Protein AF-A0A8S0WMT4-F1 (afdb_monomer)

Organism: Cyclocybe aegerita (NCBI:txid1973307)

Solvent-accessible surface area (backbone atoms only — not comparable to full-atom values): 9240 Å² total; per-residue (Å²): 137,83,60,68,72,56,56,55,53,50,54,53,51,52,51,54,52,51,53,52,52,51,52,55,57,67,70,68,61,89,82,84,76,84,90,77,88,85,89,80,89,80,87,76,93,72,92,67,98,62,90,70,84,67,72,85,50,80,72,81,38,54,78,54,74,64,59,53,52,52,50,50,51,54,47,50,65,70,42,44,67,59,54,49,51,53,53,52,49,53,51,55,60,64,65,76,55,93,68,55,73,66,59,49,52,50,53,51,48,53,49,52,52,52,54,47,53,53,51,51,50,49,52,51,54,52,52,52,53,52,49,51,51,29,50,52,44,49,51,53,55,58,56,72,72,55,78,85,131

Radius of gyration: 26.15 Å; Cα contacts (8 Å, |Δi|>4): 30; chains: 1; bounding box: 62×57×65 Å

Secondary structure (DSSP, 8-state):
---HHHHHHHHHHHHHHHHHHHHHHHT--------------------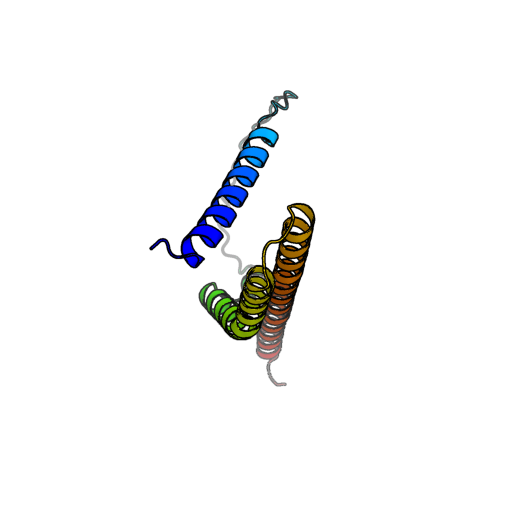----------GGGGPPPHHHHHHHHHHHHHHHHHHHHHHHHHHHHHHTTS---HHHHHHHHHHHHHHHHHHHHHHHHHHHHHHHHHHHHHHHHHHHHT----

Structure (mmCIF, N/CA/C/O backbone):
data_AF-A0A8S0WMT4-F1
#
_entry.id   AF-A0A8S0WMT4-F1
#
loop_
_atom_site.group_PDB
_atom_site.id
_atom_site.type_symbol
_atom_site.label_atom_id
_atom_site.label_alt_id
_atom_site.label_comp_id
_atom_site.label_asym_id
_atom_site.label_entity_id
_atom_site.label_seq_id
_atom_site.pdbx_PDB_ins_code
_atom_site.Cartn_x
_atom_site.Cartn_y
_atom_site.Cartn_z
_atom_site.occupancy
_atom_site.B_iso_or_equiv
_atom_site.auth_seq_id
_atom_site.auth_comp_id
_atom_site.auth_asym_id
_atom_site.auth_atom_id
_atom_site.pdbx_PDB_model_num
ATOM 1 N N . MET A 1 1 ? -30.105 6.432 4.597 1.00 37.94 1 MET A N 1
ATOM 2 C CA . MET A 1 1 ? -29.139 5.480 5.182 1.00 37.94 1 MET A CA 1
ATOM 3 C C . MET A 1 1 ? -27.797 5.793 4.555 1.00 37.94 1 MET A C 1
ATOM 5 O O . MET A 1 1 ? -27.598 5.475 3.393 1.00 37.94 1 MET A O 1
ATOM 9 N N . THR A 1 2 ? -26.962 6.553 5.254 1.00 38.28 2 THR A N 1
ATOM 10 C CA . THR A 1 2 ? -25.701 7.080 4.713 1.00 38.28 2 THR A CA 1
ATOM 11 C C . THR A 1 2 ? -24.632 5.994 4.813 1.00 38.28 2 THR A C 1
ATOM 13 O O . THR A 1 2 ? -24.432 5.429 5.889 1.00 38.28 2 THR A O 1
ATOM 16 N N . ASN A 1 3 ? -24.006 5.648 3.688 1.00 42.53 3 ASN A N 1
ATOM 17 C CA . ASN A 1 3 ? -23.034 4.562 3.590 1.00 42.53 3 ASN A CA 1
ATOM 18 C C . ASN A 1 3 ? -21.753 4.940 4.350 1.00 42.53 3 ASN A C 1
ATOM 20 O O . ASN A 1 3 ? -21.063 5.885 3.988 1.00 42.53 3 ASN A O 1
ATOM 24 N N . ILE A 1 4 ? -21.404 4.190 5.397 1.00 42.78 4 ILE A N 1
ATOM 25 C CA . ILE A 1 4 ? -20.227 4.457 6.251 1.00 42.78 4 ILE A CA 1
ATOM 26 C C . ILE A 1 4 ? -18.911 4.387 5.452 1.00 42.78 4 ILE A C 1
ATOM 28 O O . ILE A 1 4 ? -17.954 5.091 5.773 1.00 42.78 4 ILE A O 1
ATOM 32 N N . LYS A 1 5 ? -18.891 3.615 4.356 1.00 39.59 5 LYS A N 1
ATOM 33 C CA . LYS A 1 5 ? -17.768 3.578 3.407 1.00 39.59 5 LYS A CA 1
ATOM 34 C C . LYS A 1 5 ? -17.534 4.926 2.715 1.00 39.59 5 LYS A C 1
ATOM 36 O O . LYS A 1 5 ? -16.389 5.271 2.472 1.00 39.59 5 LYS A O 1
ATOM 41 N N . GLU A 1 6 ? -18.593 5.698 2.470 1.00 40.06 6 GLU A N 1
ATOM 42 C CA . GLU A 1 6 ? -18.540 7.007 1.805 1.00 40.06 6 GLU A CA 1
ATOM 43 C C . GLU A 1 6 ? -17.981 8.083 2.752 1.00 40.06 6 GLU A C 1
ATOM 45 O O . GLU A 1 6 ? -17.098 8.851 2.369 1.00 40.06 6 GLU A O 1
ATOM 50 N N . LEU A 1 7 ? -18.371 8.036 4.034 1.00 40.62 7 LEU A N 1
ATOM 51 C CA . LEU A 1 7 ? -17.908 8.972 5.066 1.00 40.62 7 LEU A CA 1
ATOM 52 C C . LEU A 1 7 ? -16.400 8.855 5.354 1.00 40.62 7 LEU A C 1
ATOM 54 O O . LEU A 1 7 ? -15.730 9.863 5.573 1.00 40.62 7 LEU A O 1
ATOM 58 N N . ALA A 1 8 ? -15.856 7.633 5.351 1.00 49.22 8 ALA A N 1
ATOM 59 C CA . ALA A 1 8 ? -14.432 7.398 5.595 1.00 49.22 8 ALA A CA 1
ATOM 60 C C . ALA A 1 8 ? -13.563 7.861 4.412 1.00 49.22 8 ALA A C 1
ATOM 62 O O . ALA A 1 8 ? -12.519 8.488 4.612 1.00 49.22 8 ALA A O 1
ATOM 63 N N . THR A 1 9 ? -14.020 7.633 3.175 1.00 53.38 9 THR A N 1
ATOM 64 C CA . THR A 1 9 ? -13.355 8.173 1.980 1.00 53.38 9 THR A CA 1
ATOM 65 C C . THR A 1 9 ? -13.429 9.693 1.909 1.00 53.38 9 THR A C 1
ATOM 67 O O . THR A 1 9 ? -12.430 10.324 1.569 1.00 53.38 9 THR A O 1
ATOM 70 N N . GLU A 1 10 ? -14.558 10.303 2.272 1.00 50.47 10 GLU A N 1
ATOM 71 C CA . GLU A 1 10 ? -14.707 11.761 2.276 1.00 50.47 10 GLU A CA 1
ATOM 72 C C . GLU A 1 10 ? -13.824 12.427 3.333 1.00 50.47 10 GLU A C 1
ATOM 74 O O . GLU A 1 10 ? -13.166 13.420 3.033 1.00 50.47 10 GLU A O 1
ATOM 79 N N . GLN A 1 11 ? -13.730 11.862 4.541 1.00 55.41 11 GLN A N 1
ATOM 80 C CA . GLN A 1 11 ? -12.841 12.369 5.594 1.00 55.41 11 GLN A CA 1
ATOM 81 C C . GLN A 1 11 ? -11.366 12.279 5.173 1.00 55.41 11 GLN A C 1
ATOM 83 O O . GLN A 1 11 ? -10.613 13.239 5.341 1.00 55.41 11 GLN A O 1
ATOM 88 N N . TYR A 1 12 ? -10.960 11.164 4.555 1.00 58.03 12 TYR A N 1
ATOM 89 C CA . TYR A 1 12 ? -9.595 10.981 4.060 1.00 58.03 12 TYR A CA 1
ATOM 90 C C . TYR A 1 12 ? -9.253 11.937 2.907 1.00 58.03 12 TYR A C 1
ATOM 92 O O . TYR A 1 12 ? -8.177 12.539 2.896 1.00 58.03 12 TYR A O 1
ATOM 100 N N . GLN A 1 13 ? -10.172 12.135 1.957 1.00 54.41 13 GLN A N 1
ATOM 101 C CA . GLN A 1 13 ? -9.979 13.102 0.874 1.00 54.41 13 GLN A CA 1
ATOM 102 C C . GLN A 1 13 ? -9.985 14.549 1.374 1.00 54.41 13 GLN A C 1
ATOM 104 O O . GLN A 1 13 ? -9.203 15.373 0.896 1.00 54.41 13 GLN A O 1
ATOM 109 N N . HIS A 1 14 ? -10.825 14.860 2.359 1.00 59.56 14 HIS A N 1
ATOM 110 C CA . HIS A 1 14 ? -10.878 16.178 2.976 1.00 59.56 14 HIS A CA 1
ATOM 111 C C . HIS A 1 14 ? -9.565 16.513 3.707 1.00 59.56 14 HIS A C 1
ATOM 113 O O . HIS A 1 14 ? -9.069 17.634 3.584 1.00 59.56 14 HIS A O 1
ATOM 119 N N . GLU A 1 15 ? -8.945 15.543 4.390 1.00 65.94 15 GLU A N 1
ATOM 120 C CA . GLU A 1 15 ? -7.630 15.716 5.026 1.00 65.94 15 GLU A CA 1
ATOM 121 C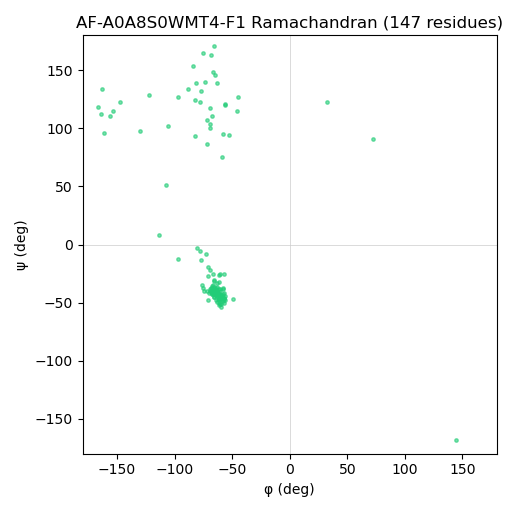 C . GLU A 1 15 ? -6.503 15.895 3.986 1.00 65.94 15 GLU A C 1
ATOM 123 O O . GLU A 1 15 ? -5.686 16.810 4.103 1.00 65.94 15 GLU A O 1
ATOM 128 N N . LEU A 1 16 ? -6.505 15.104 2.904 1.00 63.34 16 LEU A N 1
ATOM 129 C CA . LEU A 1 16 ? -5.547 15.223 1.792 1.00 63.34 16 LEU A CA 1
ATOM 130 C C . LEU A 1 16 ? -5.613 16.587 1.084 1.00 63.34 16 LEU A C 1
ATOM 132 O O . LEU A 1 16 ? -4.580 17.160 0.722 1.00 63.34 16 LEU A O 1
ATOM 136 N N . ASN A 1 17 ? -6.819 17.125 0.895 1.00 74.81 17 ASN A N 1
ATOM 137 C CA . ASN A 1 17 ? -7.010 18.457 0.322 1.00 74.81 17 ASN A CA 1
ATOM 138 C C . ASN A 1 17 ? -6.491 19.551 1.264 1.00 74.81 17 ASN A C 1
ATOM 140 O O . ASN A 1 17 ? -5.807 20.475 0.817 1.00 74.81 17 ASN A O 1
ATOM 144 N N . ARG A 1 18 ? -6.713 19.398 2.576 1.00 76.31 18 ARG A N 1
ATOM 145 C CA . ARG A 1 18 ? -6.165 20.292 3.605 1.00 76.31 18 ARG A CA 1
ATOM 146 C C . ARG A 1 18 ? -4.640 20.341 3.575 1.00 76.31 18 ARG A C 1
ATOM 148 O O . ARG A 1 18 ? -4.060 21.425 3.644 1.00 76.31 18 ARG A O 1
ATOM 155 N N . GLU A 1 19 ? -3.990 19.187 3.442 1.00 66.56 19 GLU A N 1
ATOM 156 C CA . GLU A 1 19 ? -2.529 19.100 3.399 1.00 66.56 19 GLU A CA 1
ATOM 157 C C . GLU A 1 19 ? -1.949 19.707 2.106 1.00 66.56 19 GLU A C 1
ATOM 159 O O . GLU A 1 19 ? -0.945 20.427 2.149 1.00 66.56 19 GLU A O 1
ATOM 164 N N . ARG A 1 20 ? -2.607 19.517 0.951 1.00 67.88 20 ARG A N 1
ATOM 165 C CA . ARG A 1 20 ? -2.225 20.208 -0.299 1.00 67.88 20 ARG A CA 1
ATOM 166 C C . ARG A 1 20 ? -2.315 21.722 -0.167 1.00 67.88 20 ARG A C 1
ATOM 168 O O . ARG A 1 20 ? -1.399 22.415 -0.613 1.00 67.88 20 ARG A O 1
ATOM 175 N N . ASP A 1 21 ? -3.372 22.238 0.447 1.00 73.12 21 ASP A N 1
ATOM 176 C CA . ASP A 1 21 ? -3.541 23.680 0.627 1.00 73.12 21 ASP A CA 1
ATOM 177 C C . ASP A 1 21 ? -2.510 24.271 1.595 1.00 73.12 21 ASP A C 1
ATOM 179 O O . ASP A 1 21 ? -1.985 25.361 1.344 1.00 73.12 21 ASP A O 1
ATOM 183 N N . GLN A 1 22 ? -2.128 23.535 2.644 1.00 69.06 22 GLN A N 1
ATOM 184 C CA . GLN A 1 22 ? -1.018 23.927 3.518 1.00 69.06 22 GLN A CA 1
ATOM 185 C C . GLN A 1 22 ? 0.312 23.994 2.756 1.00 69.06 22 GLN A C 1
ATOM 187 O O . GLN A 1 22 ? 1.046 24.974 2.893 1.00 69.06 22 GLN A O 1
ATOM 192 N N . ARG A 1 23 ? 0.597 23.018 1.884 1.00 68.25 23 ARG A N 1
ATOM 193 C CA . ARG A 1 23 ? 1.804 23.033 1.039 1.00 68.25 23 ARG A CA 1
ATOM 194 C C . ARG A 1 23 ? 1.810 24.178 0.027 1.00 68.25 23 ARG A C 1
ATOM 196 O O . ARG A 1 23 ? 2.851 24.799 -0.169 1.00 68.25 23 ARG A O 1
ATOM 203 N N . ARG A 1 24 ? 0.667 24.504 -0.590 1.00 65.19 24 ARG A N 1
ATOM 204 C CA . ARG A 1 24 ? 0.568 25.662 -1.501 1.00 65.19 24 ARG A CA 1
ATOM 205 C C . ARG A 1 24 ? 0.808 26.978 -0.765 1.00 65.19 24 ARG A C 1
ATOM 207 O O . ARG A 1 24 ? 1.502 27.845 -1.287 1.00 65.19 24 ARG A O 1
ATOM 214 N N . ARG A 1 25 ? 0.295 27.111 0.461 1.00 59.12 25 ARG A N 1
ATOM 215 C CA . ARG A 1 25 ? 0.551 28.287 1.306 1.00 59.12 25 ARG A CA 1
ATOM 216 C C . ARG A 1 25 ? 2.020 28.395 1.718 1.00 59.12 25 ARG A C 1
ATOM 218 O O . ARG A 1 25 ? 2.581 29.478 1.616 1.00 59.12 25 ARG A O 1
ATOM 225 N N . ALA A 1 26 ? 2.659 27.287 2.092 1.00 57.84 26 ALA A N 1
ATOM 226 C CA . ALA A 1 26 ? 4.085 27.261 2.430 1.00 57.84 26 ALA A CA 1
ATOM 227 C C . ALA A 1 26 ? 5.001 27.578 1.230 1.00 57.84 26 ALA A C 1
ATOM 229 O O . ALA A 1 26 ? 6.057 28.176 1.406 1.00 57.84 26 ALA A O 1
ATOM 230 N N . ALA A 1 27 ? 4.586 27.231 0.008 1.00 56.84 27 ALA A N 1
ATOM 231 C CA . ALA A 1 27 ? 5.332 27.520 -1.219 1.00 56.84 27 ALA A CA 1
ATOM 232 C C . ALA A 1 27 ? 5.203 28.977 -1.713 1.00 56.84 27 ALA A C 1
ATOM 234 O O . ALA A 1 27 ? 5.871 29.349 -2.674 1.00 56.84 27 ALA A O 1
ATOM 235 N N . THR A 1 28 ? 4.369 29.809 -1.077 1.00 51.25 28 THR A N 1
ATOM 236 C CA . THR A 1 28 ? 4.142 31.210 -1.481 1.00 51.25 28 THR A CA 1
ATOM 237 C C . THR A 1 28 ? 4.795 32.183 -0.494 1.00 51.25 28 THR A C 1
ATOM 239 O O . THR A 1 28 ? 4.155 33.102 0.010 1.00 51.25 28 THR A O 1
ATOM 242 N N . LEU A 1 29 ? 6.079 31.978 -0.193 1.00 44.25 29 LEU A N 1
ATOM 243 C CA . LEU A 1 29 ? 6.919 33.022 0.398 1.00 44.25 29 LEU A CA 1
ATOM 244 C C . LEU A 1 29 ? 7.723 33.690 -0.729 1.00 44.25 29 LEU A C 1
ATOM 246 O O . LEU A 1 29 ? 8.384 32.980 -1.490 1.00 44.25 29 LEU A O 1
ATOM 250 N N . PRO A 1 30 ? 7.682 35.028 -0.875 1.00 44.25 30 PRO A N 1
ATOM 251 C CA . PRO A 1 30 ? 8.485 35.728 -1.866 1.00 44.25 30 PRO A CA 1
ATOM 252 C C . PRO A 1 30 ? 9.961 35.656 -1.461 1.00 44.25 30 PRO A C 1
ATOM 254 O O . PRO A 1 30 ? 10.432 36.406 -0.609 1.00 44.25 30 PRO A O 1
ATOM 257 N N . SER A 1 31 ? 10.698 34.736 -2.083 1.00 39.53 31 SER A N 1
ATOM 258 C CA . SER A 1 31 ? 12.157 34.770 -2.113 1.00 39.53 31 SER A CA 1
ATOM 259 C C . SER A 1 31 ? 12.572 35.907 -3.046 1.00 39.53 31 SER A C 1
ATOM 261 O O . SER A 1 31 ? 12.717 35.742 -4.254 1.00 39.53 31 SER A O 1
ATOM 263 N N . SER A 1 32 ? 12.654 37.107 -2.478 1.00 45.97 32 SER A N 1
ATOM 264 C CA . SER A 1 32 ? 13.295 38.253 -3.106 1.00 45.97 32 SER A CA 1
ATOM 265 C C . SER A 1 32 ? 14.794 38.145 -2.859 1.00 45.97 32 SER A C 1
ATOM 267 O O . SER A 1 32 ? 15.269 38.615 -1.830 1.00 45.97 32 SER A O 1
ATOM 269 N N . SER A 1 33 ? 15.522 37.543 -3.795 1.00 46.38 33 SER A N 1
ATOM 270 C CA . SER A 1 33 ? 16.933 37.866 -4.000 1.00 46.38 33 SER A CA 1
ATOM 271 C C . SER A 1 33 ? 17.347 37.571 -5.440 1.00 46.38 33 SER A C 1
ATOM 273 O O . SER A 1 33 ? 17.349 36.429 -5.889 1.00 46.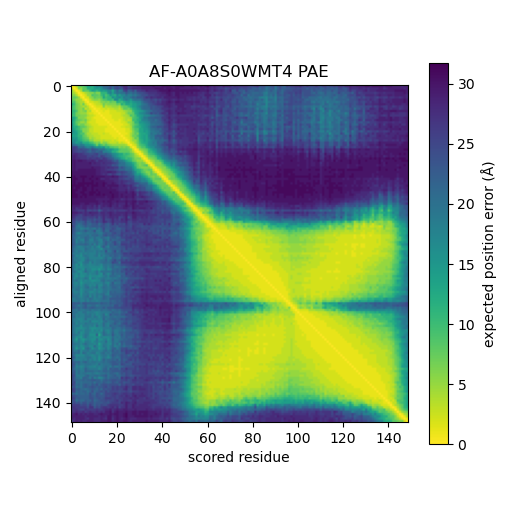38 33 SER A O 1
ATOM 275 N N . ASP A 1 34 ? 17.689 38.670 -6.109 1.00 35.47 34 ASP A N 1
ATOM 276 C CA . ASP A 1 34 ? 18.646 38.812 -7.202 1.00 35.47 34 ASP A CA 1
ATOM 277 C C . ASP A 1 34 ? 18.287 38.269 -8.590 1.00 35.47 34 ASP A C 1
ATOM 279 O O . ASP A 1 34 ? 18.644 37.174 -9.020 1.00 35.47 34 ASP A O 1
ATOM 283 N N . ALA A 1 35 ? 17.675 39.170 -9.358 1.00 38.75 35 ALA A N 1
ATOM 284 C CA . ALA A 1 35 ? 17.845 39.235 -10.798 1.00 38.75 35 ALA A CA 1
ATOM 285 C C . ALA A 1 35 ? 19.191 39.903 -11.132 1.00 38.75 35 ALA A C 1
ATOM 287 O O . ALA A 1 35 ? 19.390 41.065 -10.784 1.00 38.75 35 ALA A O 1
ATOM 288 N N . SER A 1 36 ? 20.070 39.224 -11.878 1.00 39.16 36 SER A N 1
ATOM 289 C CA . SER A 1 36 ? 20.895 39.900 -12.891 1.00 39.16 36 SER A CA 1
ATOM 290 C C . SER A 1 36 ? 21.537 38.933 -13.895 1.00 39.16 36 SER A C 1
ATOM 292 O O . SER A 1 36 ? 22.394 38.125 -13.557 1.00 39.16 36 SER A O 1
ATOM 294 N N . ALA A 1 37 ? 21.052 39.054 -15.133 1.00 44.47 37 ALA A N 1
ATOM 295 C CA . ALA A 1 37 ? 21.714 38.923 -16.433 1.00 44.47 37 ALA A CA 1
ATOM 296 C C . ALA A 1 37 ? 22.891 37.940 -16.631 1.00 44.47 37 ALA A C 1
ATOM 298 O O . ALA A 1 37 ? 23.998 38.159 -16.152 1.00 44.47 37 ALA A O 1
ATOM 299 N N . ASN A 1 38 ? 22.724 37.014 -17.584 1.00 42.03 38 ASN A N 1
ATOM 300 C CA . ASN A 1 38 ? 23.375 37.197 -18.888 1.00 42.03 38 ASN A CA 1
ATOM 301 C C . ASN A 1 38 ? 22.821 36.242 -19.952 1.00 42.03 38 ASN A C 1
ATOM 303 O O . ASN A 1 38 ? 22.946 35.023 -19.859 1.00 42.03 38 ASN A O 1
ATOM 307 N N . ALA A 1 39 ? 22.237 36.833 -20.990 1.00 46.69 39 ALA A N 1
ATOM 308 C CA . ALA A 1 39 ? 22.015 36.191 -22.271 1.00 46.69 39 ALA A CA 1
ATOM 309 C C . ALA A 1 39 ? 23.260 36.412 -23.134 1.00 46.69 39 ALA A C 1
ATOM 311 O O . ALA A 1 39 ? 23.715 37.548 -23.258 1.00 46.69 39 ALA A O 1
ATOM 312 N N . ASN A 1 40 ? 23.767 35.367 -23.789 1.00 40.22 40 ASN A N 1
ATOM 313 C CA . ASN A 1 40 ? 24.366 35.572 -25.099 1.00 40.22 40 ASN A CA 1
ATOM 314 C C . ASN A 1 40 ? 24.171 34.351 -26.001 1.00 40.22 40 ASN A C 1
ATOM 316 O O . ASN A 1 40 ? 24.545 33.228 -25.664 1.00 40.22 40 ASN A O 1
ATOM 320 N N . LEU A 1 41 ? 23.536 34.621 -27.137 1.00 43.44 41 LEU A N 1
ATOM 321 C CA . LEU A 1 41 ? 23.364 33.746 -28.286 1.00 43.44 41 LEU A CA 1
ATOM 322 C C . LEU A 1 41 ? 24.695 33.630 -29.034 1.00 43.44 41 LEU A C 1
ATOM 324 O O . LEU A 1 41 ? 25.331 34.648 -29.280 1.00 43.44 41 LEU A O 1
ATOM 328 N N . SER A 1 42 ? 25.056 32.442 -29.515 1.00 38.06 42 SER A N 1
ATOM 329 C CA . SER A 1 42 ? 25.672 32.326 -30.841 1.00 38.06 42 SER A CA 1
ATOM 330 C C . SER A 1 42 ? 25.605 30.887 -31.331 1.00 38.06 42 SER A C 1
ATOM 332 O O . SER A 1 42 ? 25.857 29.946 -30.579 1.00 38.06 42 SER A O 1
ATOM 334 N N . GLY A 1 43 ? 25.195 30.737 -32.585 1.00 43.72 43 GLY A N 1
ATOM 335 C CA . GLY A 1 43 ? 24.940 29.458 -33.216 1.00 43.72 43 GLY A CA 1
ATOM 336 C C . GLY A 1 43 ? 26.197 28.692 -33.601 1.00 43.72 43 GLY A C 1
ATOM 337 O O . GLY A 1 43 ? 27.289 29.235 -33.716 1.00 43.72 43 GLY A O 1
ATOM 338 N N . HIS A 1 44 ? 25.981 27.413 -33.874 1.00 43.69 44 HIS A N 1
ATOM 339 C CA . HIS A 1 44 ? 26.656 26.709 -34.949 1.00 43.69 44 HIS A CA 1
ATOM 340 C C . HIS A 1 44 ? 25.776 25.525 -35.339 1.00 43.69 44 HIS A C 1
ATOM 342 O O . HIS A 1 44 ? 25.604 24.573 -34.578 1.00 43.69 44 HIS A O 1
ATOM 348 N N . GLU A 1 45 ? 25.200 25.605 -36.537 1.00 46.62 45 GLU A N 1
ATOM 349 C CA . GLU A 1 45 ? 24.817 24.415 -37.280 1.00 46.62 45 GLU A CA 1
ATOM 350 C C . GLU A 1 45 ? 26.064 23.542 -37.448 1.00 46.62 45 GLU A C 1
ATOM 352 O O . GLU A 1 45 ? 27.060 23.960 -38.042 1.00 46.62 45 GLU A O 1
ATOM 357 N N . GLN A 1 46 ? 26.005 22.318 -36.932 1.00 45.88 46 GLN A N 1
ATOM 358 C CA . GLN A 1 46 ? 26.824 21.220 -37.420 1.00 45.88 46 GLN A CA 1
ATOM 359 C C . GLN A 1 46 ? 25.922 20.020 -37.677 1.00 45.88 46 GLN A C 1
ATOM 361 O O . GLN A 1 46 ? 25.575 19.236 -36.796 1.00 45.88 46 GLN A O 1
ATOM 366 N N . VAL A 1 47 ? 25.565 19.890 -38.950 1.00 53.19 47 VAL A N 1
ATOM 367 C CA . VAL A 1 47 ? 25.363 18.606 -39.608 1.00 53.19 47 VAL A CA 1
ATOM 368 C C . VAL A 1 47 ? 26.516 17.667 -39.254 1.00 53.19 47 VAL A C 1
ATOM 370 O O . VAL A 1 47 ? 27.664 17.905 -39.618 1.00 53.19 47 VAL A O 1
ATOM 373 N N . SER A 1 48 ? 26.215 16.583 -38.546 1.00 42.84 48 SER A N 1
ATOM 374 C CA . SER A 1 48 ? 27.015 15.358 -38.559 1.00 42.84 48 SER A CA 1
ATOM 375 C C . SER A 1 48 ? 26.170 14.211 -38.030 1.00 42.84 48 SER A C 1
ATOM 377 O O . SER A 1 48 ? 26.068 13.967 -36.829 1.00 42.84 48 SER A O 1
ATOM 379 N N . SER A 1 49 ? 25.576 13.480 -38.973 1.00 51.69 49 SER A N 1
ATOM 380 C CA . SER A 1 49 ? 25.288 12.065 -38.780 1.00 51.69 49 SER A CA 1
ATOM 381 C C . SER A 1 49 ? 26.614 11.365 -38.487 1.00 51.69 49 SER A C 1
ATOM 383 O O . SER A 1 49 ? 27.354 11.013 -39.398 1.00 51.69 49 SER A O 1
ATOM 385 N N . SER A 1 50 ? 26.937 11.191 -37.210 1.00 43.53 50 SER A N 1
ATOM 386 C CA . SER A 1 50 ? 27.890 10.178 -36.779 1.00 43.53 50 SER A CA 1
ATOM 387 C C . SER A 1 50 ? 27.159 9.291 -35.790 1.00 43.53 50 SER A C 1
ATOM 389 O O . SER A 1 50 ? 26.464 9.777 -34.895 1.00 43.53 50 SER A O 1
ATOM 391 N N . ALA A 1 51 ? 27.227 7.986 -36.033 1.00 52.34 51 ALA A N 1
ATOM 392 C CA . ALA A 1 51 ? 26.660 6.950 -35.196 1.00 52.34 51 ALA A CA 1
ATOM 393 C C . ALA A 1 51 ? 27.160 7.141 -33.759 1.00 52.34 51 ALA A C 1
ATOM 395 O O . ALA A 1 51 ? 28.258 6.724 -33.395 1.00 52.34 51 ALA A O 1
ATOM 396 N N . SER A 1 52 ? 26.363 7.839 -32.950 1.00 45.19 52 SER A N 1
ATOM 397 C CA . SER A 1 52 ? 26.656 8.026 -31.544 1.00 45.19 52 SER A CA 1
ATOM 398 C C . SER A 1 52 ? 26.527 6.653 -30.912 1.00 45.19 52 SER A C 1
ATOM 400 O O . SER A 1 52 ? 25.431 6.090 -30.841 1.00 45.19 52 SER A O 1
ATOM 402 N N . SER A 1 53 ? 27.673 6.111 -30.508 1.00 52.25 53 SER A N 1
ATOM 403 C CA . SER A 1 53 ? 27.802 5.018 -29.556 1.00 52.25 53 SER A CA 1
ATOM 404 C C . SER A 1 53 ? 27.140 5.484 -28.256 1.00 52.25 53 SER A C 1
ATOM 406 O O . SER A 1 53 ? 27.788 5.971 -27.327 1.00 52.25 53 SER A O 1
ATOM 408 N N . ARG A 1 54 ? 25.802 5.498 -28.254 1.00 56.53 54 ARG A N 1
ATOM 409 C CA . ARG A 1 54 ? 24.986 5.941 -27.136 1.00 56.53 54 ARG A CA 1
ATOM 410 C C . ARG A 1 54 ? 25.193 4.890 -26.070 1.00 56.53 54 ARG A C 1
ATOM 412 O O . ARG A 1 54 ? 24.673 3.784 -26.177 1.00 56.53 54 ARG A O 1
ATOM 419 N N . LYS A 1 55 ? 26.008 5.231 -25.069 1.00 58.31 55 LYS A N 1
ATOM 420 C CA . LYS A 1 55 ? 26.051 4.485 -23.814 1.00 58.31 55 LYS A CA 1
ATOM 421 C C . LYS A 1 55 ? 24.596 4.242 -23.408 1.00 58.31 55 LYS A C 1
ATOM 423 O O . LYS A 1 55 ? 23.848 5.225 -23.390 1.00 58.31 55 LYS A O 1
ATOM 428 N N . PRO A 1 56 ? 24.197 2.987 -23.145 1.00 56.66 56 PRO A N 1
ATOM 429 C CA . PRO A 1 56 ? 22.815 2.692 -22.831 1.00 56.66 56 PRO A CA 1
ATOM 430 C C . PRO A 1 56 ? 22.411 3.547 -21.635 1.00 56.66 56 PRO A C 1
ATOM 432 O O . PRO A 1 56 ? 23.069 3.555 -20.589 1.00 56.66 56 PRO A O 1
ATOM 435 N N . CYS A 1 57 ? 21.394 4.366 -21.855 1.00 57.31 57 CYS A N 1
ATOM 436 C CA . CYS A 1 57 ? 20.898 5.309 -20.879 1.00 57.31 57 CYS A CA 1
ATOM 437 C C . CYS A 1 57 ? 19.917 4.563 -19.966 1.00 57.31 57 CYS A C 1
ATOM 439 O O . CYS A 1 57 ? 19.311 3.571 -20.361 1.00 57.31 57 CYS A O 1
ATOM 441 N N . VAL A 1 58 ? 19.745 5.013 -18.722 1.00 59.41 58 VAL A N 1
ATOM 442 C CA . VAL A 1 58 ? 18.900 4.317 -17.729 1.00 59.41 58 VAL A CA 1
ATOM 443 C C . VAL A 1 58 ? 17.452 4.131 -18.221 1.00 59.41 58 VAL A C 1
ATOM 445 O O . VAL A 1 58 ? 16.783 3.185 -17.816 1.00 59.41 58 VAL A O 1
ATOM 448 N N . ALA A 1 59 ? 16.989 4.991 -19.136 1.00 64.00 59 ALA A N 1
ATOM 449 C CA . ALA A 1 59 ? 15.675 4.886 -19.766 1.00 64.00 59 ALA A CA 1
ATOM 450 C C . ALA A 1 59 ? 15.534 3.686 -20.721 1.00 64.00 59 ALA A C 1
ATOM 452 O O . ALA A 1 59 ? 14.413 3.238 -20.939 1.00 64.00 59 ALA A O 1
ATOM 453 N N . ASP A 1 60 ? 16.634 3.133 -21.242 1.00 67.00 60 ASP A N 1
ATOM 454 C CA . ASP A 1 60 ? 16.607 2.011 -22.193 1.00 67.00 60 ASP A CA 1
ATOM 455 C C . ASP A 1 60 ? 16.181 0.692 -21.520 1.00 67.00 60 ASP A C 1
ATOM 457 O O . ASP A 1 60 ? 15.735 -0.242 -22.185 1.00 67.00 60 ASP A O 1
ATOM 461 N N . PHE A 1 61 ? 16.276 0.621 -20.187 1.00 79.00 61 PHE A N 1
ATOM 462 C CA . PHE A 1 61 ? 15.908 -0.555 -19.388 1.00 79.00 61 PHE A CA 1
ATOM 463 C C . PHE A 1 61 ? 14.696 -0.316 -18.489 1.00 79.00 61 PHE A C 1
ATOM 465 O O . PHE A 1 61 ? 14.385 -1.147 -17.635 1.00 79.00 61 PHE A O 1
ATOM 472 N N . GLU A 1 62 ? 14.022 0.821 -18.649 1.00 85.69 62 GLU A N 1
ATOM 473 C CA . GLU A 1 62 ? 12.853 1.147 -17.853 1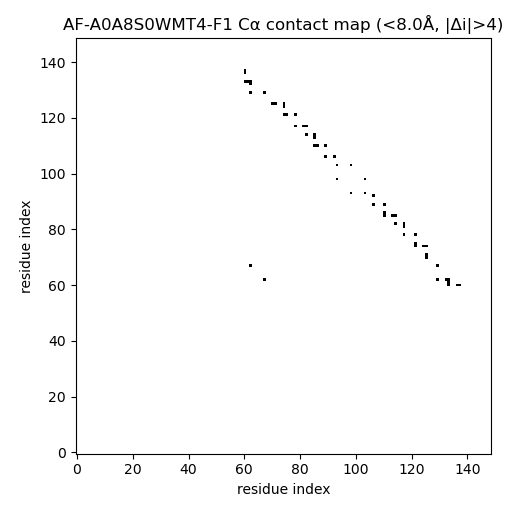.00 85.69 62 GLU A CA 1
ATOM 474 C C . GLU A 1 62 ? 11.633 0.362 -18.358 1.00 85.69 62 GLU A C 1
ATOM 476 O O . GLU A 1 62 ? 11.352 0.363 -19.560 1.00 85.69 62 GLU A O 1
ATOM 481 N N . PRO A 1 63 ? 10.864 -0.287 -17.468 1.00 85.69 63 PRO A N 1
ATOM 482 C CA . PRO A 1 63 ? 9.599 -0.888 -17.860 1.00 85.69 63 PRO A CA 1
ATOM 483 C C . PRO A 1 63 ? 8.611 0.186 -18.302 1.00 85.69 63 PRO A C 1
ATOM 485 O O . PRO A 1 63 ? 8.588 1.307 -17.767 1.00 85.69 63 PRO A O 1
ATOM 488 N N . ASP A 1 64 ? 7.775 -0.165 -19.272 1.00 89.69 64 ASP A N 1
ATOM 489 C CA . ASP A 1 64 ? 6.759 0.741 -19.778 1.00 89.69 64 ASP A CA 1
ATOM 490 C C . ASP A 1 64 ? 5.697 1.063 -18.710 1.00 89.69 64 ASP A C 1
ATOM 492 O O . ASP A 1 64 ? 5.660 0.536 -17.590 1.00 89.69 64 ASP A O 1
ATOM 496 N N . LYS A 1 65 ? 4.841 2.031 -19.042 1.00 89.19 65 LYS A N 1
ATOM 497 C CA . LYS A 1 65 ? 3.787 2.483 -18.131 1.00 89.19 65 LYS A CA 1
ATOM 498 C C . LYS A 1 65 ? 2.753 1.388 -17.868 1.00 89.19 65 LYS A C 1
ATOM 500 O O . LYS A 1 65 ? 2.192 1.361 -16.776 1.00 89.19 65 LYS A O 1
ATOM 505 N N . GLU A 1 66 ? 2.510 0.517 -18.842 1.00 92.25 66 GLU A N 1
ATOM 506 C CA . GLU A 1 66 ? 1.514 -0.545 -18.745 1.00 92.25 66 GLU A CA 1
ATOM 507 C C . GLU A 1 66 ? 1.967 -1.634 -17.769 1.00 92.25 66 GLU A C 1
ATOM 509 O O . GLU A 1 66 ? 1.236 -1.964 -16.838 1.00 92.25 66 GLU A O 1
ATOM 514 N N . TRP A 1 67 ? 3.212 -2.092 -17.886 1.00 93.25 67 TRP A N 1
ATOM 515 C CA . TRP A 1 67 ? 3.837 -3.035 -16.966 1.00 93.25 67 TRP A CA 1
ATOM 516 C C . TRP A 1 67 ? 3.813 -2.509 -15.531 1.00 93.25 67 TRP A C 1
ATOM 518 O O . TRP A 1 67 ? 3.423 -3.220 -14.605 1.00 93.25 67 TRP A O 1
ATOM 528 N N . LYS A 1 68 ? 4.141 -1.226 -15.330 1.00 89.25 68 LYS A N 1
ATOM 529 C CA . LYS A 1 68 ? 4.075 -0.594 -14.001 1.00 89.25 68 LYS A CA 1
ATOM 530 C C . LYS A 1 68 ? 2.653 -0.535 -13.453 1.00 89.25 68 LYS A C 1
ATOM 532 O O . LYS A 1 68 ? 2.469 -0.692 -12.249 1.00 89.25 68 LYS A O 1
ATOM 537 N N . ALA A 1 69 ? 1.657 -0.287 -14.304 1.00 89.75 69 ALA A N 1
ATOM 538 C CA . ALA A 1 69 ? 0.254 -0.279 -13.898 1.00 89.75 69 ALA A CA 1
ATOM 539 C C . ALA A 1 69 ? -0.223 -1.685 -13.503 1.00 89.75 69 ALA A C 1
ATOM 541 O O . ALA A 1 69 ? -0.868 -1.843 -12.469 1.00 89.75 69 ALA A O 1
ATOM 542 N N . GLN A 1 70 ? 0.159 -2.710 -14.267 1.00 91.88 70 GLN A N 1
ATOM 543 C CA . GLN A 1 70 ? -0.136 -4.106 -13.944 1.00 91.88 70 GLN A CA 1
ATOM 544 C C . GLN A 1 70 ? 0.547 -4.544 -12.642 1.00 91.88 70 GLN A C 1
ATOM 546 O O . GLN A 1 70 ? -0.084 -5.197 -11.814 1.00 91.88 70 GLN A O 1
ATOM 551 N N . LEU A 1 71 ? 1.807 -4.151 -12.423 1.00 88.56 71 LEU A N 1
ATOM 552 C CA . LEU A 1 71 ? 2.522 -4.426 -11.176 1.00 88.56 71 LEU A CA 1
ATOM 553 C C . LEU A 1 71 ? 1.808 -3.802 -9.973 1.00 88.56 71 LEU A C 1
ATOM 555 O O . LEU A 1 71 ? 1.598 -4.483 -8.973 1.00 88.56 71 LEU A O 1
ATOM 559 N N . LYS A 1 72 ? 1.400 -2.531 -10.079 1.00 89.56 72 LYS A N 1
ATOM 560 C CA . LYS A 1 72 ? 0.633 -1.860 -9.020 1.00 89.56 72 LYS A CA 1
ATOM 561 C C . LYS A 1 72 ? -0.652 -2.608 -8.703 1.00 89.56 72 LYS A C 1
ATOM 563 O O . LYS A 1 72 ? -0.856 -2.957 -7.549 1.00 89.56 72 LYS A O 1
ATOM 568 N N . LYS A 1 73 ? -1.441 -2.937 -9.729 1.00 89.44 73 LYS A N 1
ATOM 569 C CA . LYS A 1 73 ? -2.689 -3.681 -9.554 1.00 89.44 73 LYS A CA 1
ATOM 570 C C . LYS A 1 73 ? -2.460 -5.024 -8.857 1.00 89.44 73 LYS A C 1
ATOM 572 O O . LYS A 1 73 ? -3.144 -5.341 -7.902 1.00 89.44 73 LYS A O 1
ATOM 577 N N . ARG A 1 74 ? -1.445 -5.787 -9.272 1.00 90.81 74 ARG A N 1
ATOM 578 C CA . ARG A 1 74 ? -1.111 -7.073 -8.635 1.00 90.81 74 ARG A CA 1
ATOM 579 C C . ARG A 1 74 ? -0.729 -6.928 -7.162 1.00 90.81 74 ARG A C 1
ATOM 581 O O . ARG A 1 74 ? -1.058 -7.801 -6.367 1.00 90.81 74 ARG A O 1
ATOM 588 N N . ILE A 1 75 ? -0.003 -5.868 -6.809 1.00 84.94 75 ILE A N 1
ATOM 589 C CA . ILE A 1 75 ? 0.364 -5.579 -5.417 1.00 84.94 75 ILE A CA 1
ATOM 590 C C . ILE A 1 75 ? -0.873 -5.160 -4.618 1.00 84.94 75 ILE A C 1
ATOM 592 O O . ILE A 1 75 ? -1.037 -5.612 -3.490 1.00 84.94 75 ILE A O 1
ATOM 596 N N . GLU A 1 76 ? -1.745 -4.334 -5.196 1.00 88.00 76 GLU A N 1
ATOM 597 C CA . GLU A 1 76 ? -3.014 -3.926 -4.586 1.00 88.00 76 GLU A CA 1
ATOM 598 C C . GLU A 1 76 ? -3.915 -5.140 -4.325 1.00 88.00 76 GLU A C 1
ATOM 600 O O . GLU A 1 76 ? -4.308 -5.353 -3.181 1.00 88.00 76 GLU A O 1
ATOM 605 N N . ASP A 1 77 ? -4.133 -5.991 -5.331 1.00 91.19 77 ASP A N 1
ATOM 606 C CA . ASP A 1 77 ? -4.919 -7.227 -5.217 1.00 91.19 77 ASP A CA 1
ATOM 607 C C . ASP A 1 77 ? -4.338 -8.166 -4.136 1.00 91.19 77 ASP A C 1
ATOM 609 O O . ASP A 1 77 ? -5.067 -8.791 -3.369 1.00 91.19 77 ASP A O 1
ATOM 613 N N . ALA A 1 78 ? -3.006 -8.254 -4.026 1.00 88.31 78 ALA A N 1
ATOM 614 C CA . ALA A 1 78 ? -2.347 -9.086 -3.017 1.00 88.31 78 ALA A CA 1
ATOM 615 C C . ALA A 1 78 ? -2.478 -8.536 -1.584 1.00 88.31 78 ALA A C 1
ATOM 617 O O . ALA A 1 78 ? -2.416 -9.306 -0.624 1.00 88.31 78 ALA A O 1
ATOM 618 N N . LEU A 1 79 ? -2.625 -7.217 -1.424 1.00 91.56 79 LEU A N 1
ATOM 619 C CA . LEU A 1 79 ? -2.745 -6.554 -0.123 1.00 91.56 79 LEU A CA 1
ATOM 620 C C . LEU A 1 79 ? -4.196 -6.285 0.283 1.00 91.56 79 LEU A C 1
ATOM 622 O O . LEU A 1 79 ? -4.443 -5.993 1.454 1.00 91.56 79 LEU A O 1
ATOM 626 N N . GLU A 1 80 ? -5.149 -6.424 -0.640 1.00 92.19 80 GLU A N 1
ATOM 627 C CA . GLU A 1 80 ? -6.580 -6.241 -0.393 1.00 92.19 80 GLU A CA 1
ATOM 628 C C . GLU A 1 80 ? -7.082 -7.012 0.843 1.00 92.19 80 GLU A C 1
ATOM 630 O O . GLU A 1 80 ? -7.710 -6.380 1.695 1.00 92.19 80 GLU A O 1
ATOM 635 N N . PRO A 1 81 ? -6.753 -8.306 1.054 1.00 93.69 81 PRO A N 1
ATOM 636 C CA . PRO A 1 81 ? -7.215 -9.025 2.244 1.00 93.69 81 PRO A CA 1
ATOM 637 C C . PRO A 1 81 ? -6.702 -8.412 3.552 1.00 93.69 81 PRO A C 1
ATOM 639 O O . PRO A 1 81 ? -7.382 -8.441 4.575 1.00 93.69 81 PRO A O 1
ATOM 642 N N . MET A 1 82 ? -5.497 -7.835 3.534 1.00 91.19 82 MET A N 1
ATOM 643 C CA . MET A 1 82 ? -4.906 -7.202 4.711 1.00 91.19 82 MET A CA 1
ATOM 644 C C . MET A 1 82 ? -5.552 -5.844 4.998 1.00 91.19 82 MET A C 1
ATOM 646 O O . MET A 1 82 ? -5.780 -5.516 6.160 1.00 91.19 82 MET A O 1
ATOM 650 N N . VAL A 1 83 ? -5.893 -5.081 3.957 1.00 89.38 83 VAL A N 1
ATOM 651 C CA . VAL A 1 83 ? -6.686 -3.849 4.089 1.00 89.38 83 VAL A CA 1
ATOM 652 C C . VAL A 1 83 ? -8.063 -4.171 4.669 1.00 89.38 83 VAL A C 1
ATOM 654 O O . VAL A 1 83 ? -8.438 -3.586 5.683 1.00 89.38 83 VAL A O 1
ATOM 657 N N . GLN A 1 84 ? -8.765 -5.153 4.095 1.00 91.00 84 GLN A N 1
ATOM 658 C CA . GLN A 1 84 ? -10.080 -5.593 4.569 1.00 91.00 84 GLN A CA 1
ATOM 659 C C . GLN A 1 84 ? -10.033 -6.032 6.035 1.00 91.00 84 GLN A C 1
ATOM 661 O O . GLN A 1 84 ? -10.832 -5.560 6.837 1.00 91.00 84 GLN A O 1
ATOM 666 N N . TYR A 1 85 ? -9.047 -6.844 6.424 1.00 89.88 85 TYR A N 1
ATOM 667 C CA . TYR A 1 85 ? -8.875 -7.264 7.816 1.00 89.88 85 TYR A CA 1
ATOM 668 C C . TYR A 1 85 ? -8.725 -6.080 8.785 1.00 89.88 85 TYR A C 1
ATOM 670 O O . TYR A 1 85 ? -9.288 -6.083 9.881 1.00 89.88 85 TYR A O 1
ATOM 678 N N . VAL A 1 86 ? -7.960 -5.055 8.401 1.00 90.06 86 VAL A N 1
ATOM 679 C CA . VAL A 1 86 ? -7.743 -3.871 9.243 1.00 90.06 86 VAL A CA 1
ATOM 680 C C . VAL A 1 86 ? -9.015 -3.031 9.360 1.00 90.06 86 VAL A C 1
ATOM 682 O O . VAL A 1 86 ? -9.333 -2.573 10.459 1.00 90.06 86 VAL A O 1
ATOM 685 N N . GLU A 1 87 ? -9.766 -2.873 8.269 1.00 87.94 87 GLU A N 1
ATOM 686 C CA . GLU A 1 87 ? -11.068 -2.197 8.272 1.00 87.94 87 GLU A CA 1
ATOM 687 C C . GLU A 1 87 ? -12.097 -2.944 9.129 1.00 87.94 87 GLU A C 1
ATOM 689 O O . GLU A 1 87 ? -12.758 -2.342 9.979 1.00 87.94 87 GLU A O 1
ATOM 694 N N . GLU A 1 88 ? -12.206 -4.261 8.957 1.00 90.88 88 GLU A N 1
ATOM 695 C CA . GLU A 1 88 ? -13.109 -5.113 9.732 1.00 90.88 88 GLU A CA 1
ATOM 696 C C . GLU A 1 88 ? -12.765 -5.078 11.217 1.00 90.88 88 GLU A C 1
ATOM 698 O O . GLU A 1 88 ? -13.654 -4.919 12.055 1.00 90.88 88 GLU A O 1
ATOM 703 N N . ARG A 1 89 ? -11.474 -5.150 11.562 1.00 89.69 89 ARG A N 1
ATOM 704 C CA . ARG A 1 89 ? -11.020 -5.020 12.947 1.00 89.69 89 ARG A CA 1
ATOM 705 C C . ARG A 1 89 ? -11.392 -3.655 13.519 1.00 89.69 89 ARG A C 1
ATOM 707 O O . ARG A 1 89 ? -11.910 -3.602 14.631 1.00 89.69 89 ARG A O 1
ATOM 714 N N . GLN A 1 90 ? -11.163 -2.564 12.787 1.00 88.12 90 GLN A N 1
ATOM 715 C CA . GLN A 1 90 ? -11.522 -1.222 13.255 1.00 88.12 90 GLN A CA 1
ATOM 716 C C . GLN A 1 90 ? -13.033 -1.108 13.503 1.00 88.12 90 GLN A C 1
ATOM 718 O O . GLN A 1 90 ? -13.451 -0.611 14.550 1.00 88.12 90 GLN A O 1
ATOM 723 N N . GLN A 1 91 ? -13.855 -1.602 12.576 1.00 87.38 91 GLN A N 1
ATOM 724 C CA . GLN A 1 91 ? -15.311 -1.598 12.720 1.00 87.38 91 GLN A CA 1
ATOM 725 C C . GLN A 1 91 ? -15.776 -2.469 13.887 1.00 87.38 91 GLN A C 1
ATOM 727 O O . GLN A 1 91 ? -16.636 -2.045 14.660 1.00 87.38 91 GLN A O 1
ATOM 732 N N . ALA A 1 92 ? -15.189 -3.655 14.048 1.00 88.56 92 ALA A N 1
ATOM 733 C CA . ALA A 1 92 ? -15.492 -4.553 15.151 1.00 88.56 92 ALA A CA 1
ATOM 734 C C . ALA A 1 92 ? -15.157 -3.907 16.498 1.00 88.56 92 ALA A C 1
ATOM 736 O O . ALA A 1 92 ? -15.975 -3.978 17.409 1.00 88.56 92 ALA A O 1
ATOM 737 N N . GLU A 1 93 ? -14.005 -3.238 16.623 1.00 85.88 93 GLU A N 1
ATOM 738 C CA . GLU A 1 93 ? -13.660 -2.483 17.830 1.00 85.88 93 GLU A CA 1
ATOM 739 C C . GLU A 1 93 ? -14.671 -1.364 18.078 1.00 85.88 93 GLU A C 1
ATOM 741 O O . GLU A 1 93 ? -15.273 -1.331 19.145 1.00 85.88 93 GLU A O 1
ATOM 746 N N . LEU A 1 94 ? -14.955 -0.514 17.087 1.00 85.19 94 LEU A N 1
ATOM 747 C CA . LEU A 1 94 ? -15.924 0.581 17.223 1.00 85.19 94 LEU A CA 1
ATOM 748 C C . LEU A 1 94 ? -17.350 0.103 17.562 1.00 85.19 94 LEU A C 1
ATOM 750 O O . LEU A 1 94 ? -18.109 0.847 18.185 1.00 85.19 94 LEU A O 1
ATOM 754 N N . GLY A 1 95 ? -17.704 -1.133 17.202 1.00 84.81 95 GLY A N 1
ATOM 755 C CA . GLY A 1 95 ? -18.984 -1.765 17.522 1.00 84.81 95 GLY A CA 1
ATOM 756 C C . GLY A 1 95 ? -19.124 -2.276 18.963 1.00 84.81 95 GLY A C 1
ATOM 757 O O . GLY A 1 95 ? -20.243 -2.565 19.384 1.00 84.81 95 GLY A O 1
ATOM 758 N N . LYS A 1 96 ? -18.038 -2.370 19.748 1.00 86.12 96 LYS A N 1
ATOM 759 C CA . LYS A 1 96 ? -18.059 -2.958 21.109 1.00 86.12 96 LYS A CA 1
ATOM 760 C C . LYS A 1 96 ? -18.730 -2.096 22.180 1.00 86.12 96 LYS A C 1
ATOM 762 O O . LYS A 1 96 ? -18.928 -2.573 23.295 1.00 86.12 96 LYS A O 1
ATOM 767 N N . GLY A 1 97 ? -19.094 -0.852 21.876 1.00 75.12 97 GLY A N 1
ATOM 768 C CA . GLY A 1 97 ? -19.872 -0.017 22.787 1.00 75.12 97 GLY A CA 1
ATOM 769 C C . GLY A 1 97 ? -19.503 1.464 22.750 1.00 75.12 97 GLY A C 1
ATOM 770 O O . GLY A 1 97 ? -18.801 1.927 21.850 1.00 75.12 97 GLY A O 1
ATOM 771 N N . PRO A 1 98 ? -20.003 2.250 23.717 1.00 74.81 98 PRO A N 1
ATOM 772 C CA . PRO A 1 98 ? -19.721 3.674 23.782 1.00 74.81 98 PRO A CA 1
ATOM 773 C C . PRO A 1 98 ? -18.269 3.917 24.208 1.00 74.81 98 PRO A C 1
ATOM 775 O O . PRO A 1 98 ? -17.895 3.756 25.367 1.00 74.81 98 PRO A O 1
ATOM 778 N N . PHE A 1 99 ? -17.451 4.347 23.255 1.00 79.62 99 PHE A N 1
ATOM 779 C CA . PHE A 1 99 ? -16.091 4.809 23.512 1.00 79.62 99 PHE A CA 1
ATOM 780 C C . PHE A 1 99 ? -16.076 6.259 23.995 1.00 79.62 99 PHE A C 1
ATOM 782 O O . PHE A 1 99 ? -16.760 7.115 23.429 1.00 79.62 99 PHE A O 1
ATOM 789 N N . ASN A 1 100 ? -15.230 6.549 24.987 1.00 84.06 100 ASN A N 1
ATOM 790 C CA . ASN A 1 100 ? -14.838 7.924 25.282 1.00 84.06 100 ASN A CA 1
ATOM 791 C C . ASN A 1 100 ? -13.959 8.484 24.139 1.00 84.06 100 ASN A C 1
ATOM 793 O O . ASN A 1 100 ? -13.451 7.741 23.294 1.00 84.06 100 ASN A O 1
ATOM 797 N N . ALA A 1 101 ? -13.801 9.809 24.085 1.00 83.19 101 ALA A N 1
ATOM 798 C CA . ALA A 1 101 ? -13.064 10.470 23.003 1.00 83.19 101 ALA A CA 1
ATOM 799 C C . ALA A 1 101 ? -11.612 9.968 22.882 1.00 83.19 101 ALA A C 1
ATOM 801 O O . ALA A 1 101 ? -11.117 9.770 21.775 1.00 83.19 101 ALA A O 1
ATOM 802 N N . GLU A 1 102 ? -10.961 9.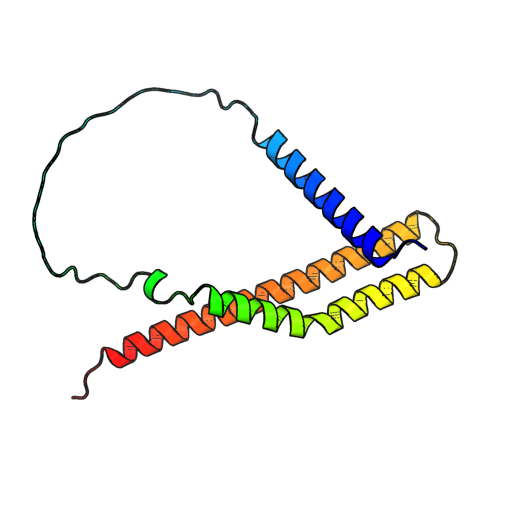692 24.012 1.00 84.94 102 GLU A N 1
ATOM 803 C CA . GLU A 1 102 ? -9.585 9.196 24.051 1.00 84.94 102 GLU A CA 1
ATOM 804 C C . GLU A 1 102 ? -9.450 7.798 23.431 1.00 84.94 102 GLU A C 1
ATOM 806 O O . GLU A 1 102 ? -8.564 7.567 22.611 1.00 84.94 102 GLU A O 1
ATOM 811 N N . ALA A 1 103 ? -10.353 6.871 23.755 1.00 83.81 103 ALA A N 1
ATOM 812 C CA . ALA A 1 103 ? -10.333 5.525 23.196 1.00 83.81 103 ALA A CA 1
ATOM 813 C C . ALA A 1 103 ? -10.609 5.530 21.684 1.00 83.81 103 ALA A C 1
ATOM 815 O O . ALA A 1 103 ? -9.959 4.793 20.945 1.00 83.81 103 ALA A O 1
ATOM 816 N N . ARG A 1 104 ? -11.493 6.416 21.199 1.00 84.38 104 ARG A N 1
ATOM 817 C CA . ARG A 1 104 ? -11.693 6.614 19.750 1.00 84.38 104 ARG A CA 1
ATOM 818 C C . ARG A 1 104 ? -10.432 7.130 19.064 1.00 84.38 104 ARG A C 1
ATOM 820 O O . ARG A 1 104 ? -10.075 6.628 18.006 1.00 84.38 104 ARG A O 1
ATOM 827 N N . MET A 1 105 ? -9.744 8.099 19.668 1.00 86.31 105 MET A N 1
ATOM 828 C CA . MET A 1 105 ? -8.490 8.624 19.119 1.00 86.31 105 MET A CA 1
ATOM 829 C C . MET A 1 105 ? -7.392 7.560 19.054 1.00 86.31 105 MET A C 1
ATOM 831 O O . MET A 1 105 ? -6.653 7.511 18.070 1.00 86.31 105 MET A O 1
ATOM 835 N N . ARG A 1 106 ? -7.287 6.699 20.074 1.00 88.56 106 ARG A N 1
ATOM 836 C CA . ARG A 1 106 ? -6.325 5.586 20.076 1.00 88.56 106 ARG A CA 1
ATOM 837 C C . ARG A 1 106 ? -6.620 4.595 18.950 1.00 88.56 106 ARG A C 1
ATOM 839 O O . ARG A 1 106 ? -5.725 4.323 18.159 1.00 88.56 106 ARG A O 1
ATOM 846 N N . LEU A 1 107 ? -7.874 4.156 18.812 1.00 85.88 107 LEU A N 1
ATOM 847 C CA . LEU A 1 107 ? -8.300 3.258 17.729 1.00 85.88 107 LEU A CA 1
ATOM 848 C C . LEU A 1 107 ? -8.033 3.850 16.338 1.00 85.88 107 LEU A C 1
ATOM 850 O O . LEU A 1 107 ? -7.541 3.157 15.452 1.00 85.88 107 LEU A O 1
ATOM 854 N N . GLU A 1 108 ? -8.306 5.141 16.151 1.00 88.44 108 GLU A N 1
ATOM 855 C CA . GLU A 1 108 ? -8.021 5.836 14.892 1.00 88.44 108 GLU A CA 1
ATOM 856 C C . GLU A 1 108 ? -6.515 5.913 14.604 1.00 88.44 108 GLU A C 1
ATOM 858 O O . GLU A 1 108 ? -6.074 5.736 13.469 1.00 88.44 108 GLU A O 1
ATOM 863 N N . THR A 1 109 ? -5.705 6.155 15.635 1.00 90.31 109 THR A N 1
ATOM 864 C CA . THR A 1 109 ? -4.243 6.205 15.503 1.00 90.31 109 THR A CA 1
ATOM 865 C C . THR A 1 109 ? -3.681 4.837 15.128 1.00 90.31 109 THR A C 1
ATOM 867 O O . THR A 1 109 ? -2.874 4.743 14.204 1.00 90.31 109 THR A O 1
ATOM 870 N N . GLU A 1 110 ? -4.145 3.773 15.786 1.00 89.31 110 GLU A N 1
ATOM 871 C CA . GLU A 1 110 ? -3.753 2.394 15.475 1.00 89.31 110 GLU A CA 1
ATOM 872 C C . GLU A 1 110 ? -4.145 2.001 14.046 1.00 89.31 110 GLU A C 1
ATOM 874 O O . GLU A 1 110 ? -3.337 1.418 13.315 1.00 89.31 110 GLU A O 1
ATOM 879 N N . TYR A 1 111 ? -5.356 2.368 13.619 1.00 89.19 111 TYR A N 1
ATOM 880 C CA . TYR A 1 111 ? -5.821 2.150 12.252 1.00 89.19 111 TYR A CA 1
ATOM 881 C C . TYR A 1 111 ? -4.917 2.851 11.233 1.00 89.19 111 TYR A C 1
ATOM 883 O O . TYR A 1 111 ? -4.401 2.211 10.313 1.00 89.19 111 TYR A O 1
ATOM 891 N N . LYS A 1 112 ? -4.645 4.148 11.431 1.00 90.94 112 LYS A N 1
ATOM 892 C CA . LYS A 1 112 ? -3.761 4.934 10.556 1.00 90.94 112 LYS A CA 1
ATOM 893 C C . LYS A 1 112 ? -2.351 4.361 10.496 1.00 90.94 112 LYS A C 1
ATOM 895 O O . LYS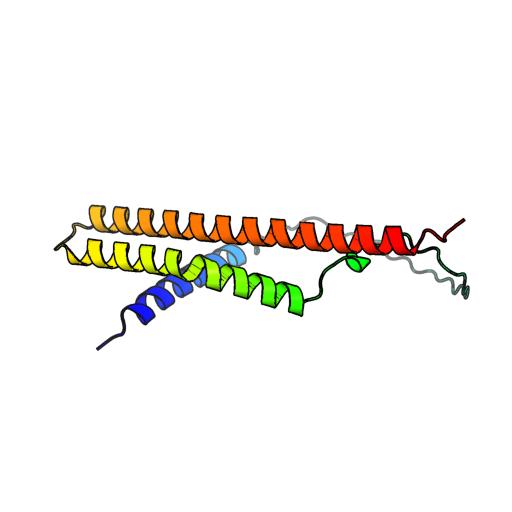 A 1 112 ? -1.782 4.274 9.409 1.00 90.94 112 LYS A O 1
ATOM 900 N N . GLN A 1 113 ? -1.796 3.959 11.637 1.00 93.38 113 GLN A N 1
ATOM 901 C CA . GLN A 1 113 ? -0.465 3.365 11.702 1.00 93.38 113 GLN A CA 1
ATOM 902 C C . GLN A 1 113 ? -0.414 2.056 10.913 1.00 93.38 113 GLN A C 1
ATOM 904 O O . GLN A 1 113 ? 0.471 1.877 10.079 1.00 93.38 113 GLN A O 1
ATOM 909 N N . THR A 1 114 ? -1.399 1.180 11.112 1.00 90.38 114 THR A N 1
ATOM 910 C CA . THR A 1 114 ? -1.465 -0.105 10.408 1.00 90.38 114 THR A CA 1
ATOM 911 C C . THR A 1 114 ? -1.642 0.099 8.904 1.00 90.38 114 THR A C 1
ATOM 913 O O . THR A 1 114 ? -0.935 -0.516 8.108 1.00 90.38 114 THR A O 1
ATOM 916 N N . MET A 1 115 ? -2.509 1.028 8.494 1.00 92.50 115 MET A N 1
ATOM 917 C CA . MET A 1 115 ? -2.694 1.376 7.085 1.00 92.50 115 MET A CA 1
ATOM 918 C C . MET A 1 115 ? -1.420 1.961 6.459 1.00 92.50 115 MET A C 1
ATOM 920 O O . MET A 1 115 ? -1.109 1.684 5.301 1.00 92.50 115 MET A O 1
ATOM 924 N N . ASN A 1 116 ? -0.650 2.749 7.216 1.00 92.25 116 ASN A N 1
ATOM 925 C CA . ASN A 1 116 ? 0.642 3.246 6.756 1.00 92.25 116 ASN A CA 1
ATOM 926 C C . ASN A 1 116 ? 1.652 2.106 6.557 1.00 92.25 116 ASN A C 1
ATOM 928 O O . ASN A 1 116 ? 2.310 2.060 5.522 1.00 92.25 116 ASN A O 1
ATOM 932 N N . SER A 1 117 ? 1.713 1.139 7.475 1.00 91.75 117 SER A N 1
ATOM 933 C CA . SER A 1 117 ? 2.561 -0.048 7.308 1.00 91.75 117 SER A CA 1
ATOM 934 C C . SER A 1 117 ? 2.189 -0.867 6.066 1.00 91.75 117 SER A C 1
ATOM 936 O O . SER A 1 117 ? 3.075 -1.326 5.347 1.00 91.75 117 SER A O 1
ATOM 938 N N . ILE A 1 118 ? 0.894 -1.000 5.749 1.00 87.44 118 ILE A N 1
ATOM 939 C CA . ILE A 1 118 ? 0.439 -1.655 4.508 1.00 87.44 118 ILE A CA 1
ATOM 940 C C . ILE A 1 118 ? 0.940 -0.889 3.272 1.00 87.44 118 ILE A C 1
ATOM 942 O O . ILE A 1 118 ? 1.426 -1.498 2.317 1.00 87.44 118 ILE A O 1
ATOM 946 N N . LYS A 1 119 ? 0.877 0.449 3.287 1.00 90.62 119 LYS A N 1
ATOM 947 C CA . LYS A 1 119 ? 1.384 1.294 2.189 1.00 90.62 119 LYS A CA 1
ATOM 948 C C . LYS A 1 119 ? 2.895 1.173 2.011 1.00 90.62 119 LYS A C 1
ATOM 950 O O . LYS A 1 119 ? 3.374 1.100 0.880 1.00 90.62 119 LYS A O 1
ATOM 955 N N . GLU A 1 120 ? 3.646 1.146 3.106 1.00 91.88 120 GLU A N 1
ATOM 956 C CA . GLU A 1 120 ? 5.098 0.953 3.076 1.00 91.88 120 GLU A CA 1
ATOM 957 C C . GLU A 1 120 ? 5.463 -0.407 2.479 1.00 91.88 120 GLU A C 1
ATOM 959 O O . GLU A 1 120 ? 6.348 -0.480 1.624 1.00 91.88 120 GLU A O 1
ATOM 964 N N . LEU A 1 121 ? 4.725 -1.460 2.844 1.00 90.12 121 LEU A N 1
ATOM 965 C CA . LEU A 1 121 ? 4.884 -2.785 2.253 1.00 90.12 121 LEU A CA 1
ATOM 966 C C . LEU A 1 121 ? 4.604 -2.768 0.743 1.00 90.12 121 LEU A C 1
ATOM 968 O O . LEU A 1 121 ? 5.411 -3.284 -0.030 1.00 90.12 121 LEU A O 1
ATOM 972 N N . ALA A 1 122 ? 3.511 -2.131 0.311 1.00 89.31 122 ALA A N 1
ATOM 973 C CA . ALA A 1 122 ? 3.175 -1.990 -1.107 1.00 89.31 122 ALA A CA 1
ATOM 974 C C . ALA A 1 122 ? 4.298 -1.299 -1.895 1.00 89.31 122 ALA A C 1
ATOM 976 O O . ALA A 1 122 ? 4.715 -1.769 -2.956 1.00 89.31 122 ALA A O 1
ATOM 977 N N . ASN A 1 123 ? 4.828 -0.198 -1.355 1.00 88.88 123 ASN A N 1
ATOM 978 C CA . ASN A 1 123 ? 5.926 0.539 -1.970 1.00 88.88 123 ASN A CA 1
ATOM 979 C C . ASN A 1 123 ? 7.220 -0.290 -2.019 1.00 88.88 123 ASN A C 1
ATOM 981 O O . ASN A 1 123 ? 7.905 -0.298 -3.041 1.00 88.88 123 ASN A O 1
ATOM 985 N N . GLY A 1 124 ? 7.533 -1.022 -0.947 1.00 89.69 124 GLY A N 1
ATOM 986 C CA . GLY A 1 124 ? 8.672 -1.936 -0.901 1.00 89.69 124 GLY A CA 1
ATOM 987 C C . GLY A 1 124 ? 8.596 -3.007 -1.991 1.00 89.69 124 GLY A C 1
ATOM 988 O O . GLY A 1 124 ? 9.549 -3.173 -2.751 1.00 89.69 124 GLY A O 1
ATOM 989 N N . GLN A 1 125 ? 7.439 -3.661 -2.132 1.00 89.44 125 GLN A N 1
ATOM 990 C CA . GLN A 1 125 ? 7.206 -4.674 -3.168 1.00 89.44 125 GLN A CA 1
ATOM 991 C C . GLN A 1 125 ? 7.296 -4.086 -4.577 1.00 89.44 125 GLN A C 1
ATOM 993 O O . GLN A 1 125 ? 7.916 -4.676 -5.462 1.00 89.44 125 GLN A O 1
ATOM 998 N N . TYR A 1 126 ? 6.739 -2.891 -4.783 1.00 92.25 126 TYR A N 1
ATOM 999 C CA . TYR A 1 126 ? 6.809 -2.211 -6.072 1.00 92.25 126 TYR A CA 1
ATOM 1000 C C . TYR A 1 126 ? 8.256 -1.908 -6.475 1.00 92.25 126 TYR A C 1
ATOM 1002 O O . TYR A 1 126 ? 8.656 -2.191 -7.603 1.00 92.25 1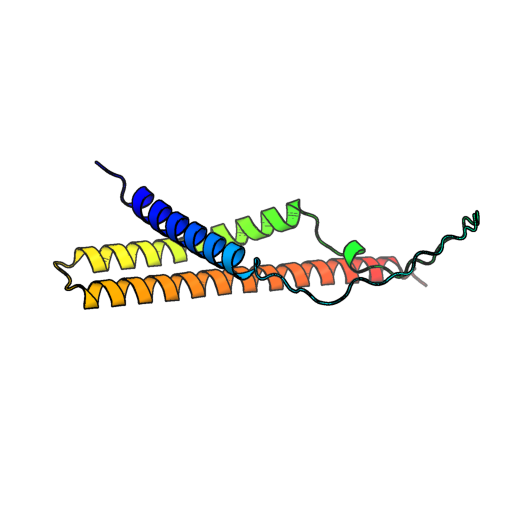26 TYR A O 1
ATOM 1010 N N . LEU A 1 127 ? 9.056 -1.349 -5.563 1.00 90.69 127 LEU A N 1
ATOM 1011 C CA . LEU A 1 127 ? 10.455 -1.018 -5.835 1.00 90.69 127 LEU A CA 1
ATOM 1012 C C . LEU A 1 127 ? 11.311 -2.268 -6.058 1.00 90.69 127 LEU A C 1
ATOM 1014 O O . LEU A 1 127 ? 12.171 -2.259 -6.941 1.00 90.69 127 LEU A O 1
ATOM 1018 N N . LEU A 1 128 ? 11.070 -3.331 -5.288 1.00 91.38 128 LEU A N 1
ATOM 1019 C CA . LEU A 1 128 ? 11.766 -4.606 -5.433 1.00 91.38 128 LEU A CA 1
ATOM 1020 C C . LEU A 1 128 ? 11.546 -5.201 -6.829 1.00 91.38 128 LEU A C 1
ATOM 1022 O O . LEU A 1 128 ? 12.513 -5.467 -7.544 1.00 91.38 128 LEU A O 1
ATOM 1026 N N . GLU A 1 129 ? 10.287 -5.351 -7.240 1.00 91.81 129 GLU A N 1
ATOM 1027 C CA . GLU A 1 129 ? 9.933 -5.924 -8.543 1.00 91.81 129 GLU A CA 1
ATOM 1028 C C . GLU A 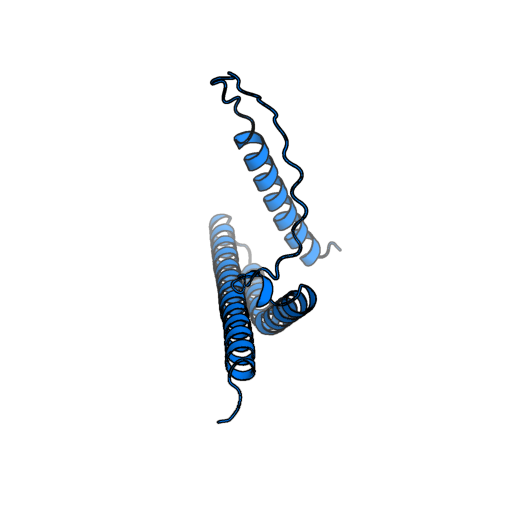1 129 ? 10.358 -5.018 -9.705 1.00 91.81 129 GLU A C 1
ATOM 1030 O O . GLU A 1 129 ? 10.863 -5.496 -10.721 1.00 91.81 129 GLU A O 1
ATOM 1035 N N . LEU A 1 130 ? 10.247 -3.695 -9.549 1.00 91.38 130 LEU A N 1
ATOM 1036 C CA . LEU A 1 130 ? 10.733 -2.745 -10.550 1.00 91.38 130 LEU A CA 1
ATOM 1037 C C . LEU A 1 130 ? 12.246 -2.874 -10.772 1.00 91.38 130 LEU A C 1
ATOM 1039 O O . LEU A 1 130 ? 12.714 -2.836 -11.911 1.00 91.38 130 LEU A O 1
ATOM 1043 N N . ASN A 1 131 ? 13.022 -3.022 -9.698 1.00 91.62 131 ASN A N 1
ATOM 1044 C CA . ASN A 1 131 ? 14.467 -3.206 -9.805 1.00 91.62 131 ASN A CA 1
ATOM 1045 C C . ASN A 1 131 ? 14.818 -4.560 -10.421 1.00 91.62 131 ASN A C 1
ATOM 1047 O O . ASN A 1 131 ? 15.678 -4.609 -11.300 1.00 91.62 131 ASN A O 1
ATOM 1051 N N . ARG A 1 132 ? 14.097 -5.621 -10.044 1.00 92.38 132 ARG A N 1
ATOM 1052 C CA . ARG A 1 132 ? 14.243 -6.951 -10.639 1.00 92.38 132 ARG A CA 1
ATOM 1053 C C . ARG A 1 132 ? 14.037 -6.923 -12.154 1.00 92.38 132 ARG A C 1
ATOM 1055 O O . ARG A 1 132 ? 14.867 -7.449 -12.891 1.00 92.38 132 ARG A O 1
ATOM 1062 N N . GLU A 1 133 ? 12.975 -6.275 -12.624 1.00 93.31 133 GLU A N 1
ATOM 1063 C CA . GLU A 1 133 ? 12.686 -6.155 -14.057 1.00 93.31 133 GLU A CA 1
ATOM 1064 C C . GLU A 1 133 ? 13.767 -5.343 -14.788 1.00 93.31 133 GLU A C 1
ATOM 1066 O O . GLU A 1 133 ? 14.231 -5.739 -15.859 1.00 93.31 133 GLU A O 1
ATOM 1071 N N . ARG A 1 134 ? 14.234 -4.234 -14.197 1.00 91.19 134 ARG A N 1
ATOM 1072 C CA . ARG A 1 134 ? 15.355 -3.453 -14.753 1.00 91.19 134 ARG A CA 1
ATOM 1073 C C . ARG A 1 134 ? 16.621 -4.297 -14.884 1.00 91.19 134 ARG A C 1
ATOM 1075 O O . ARG A 1 134 ? 17.298 -4.223 -15.909 1.00 91.19 134 ARG A O 1
ATOM 1082 N N . ASP A 1 135 ? 16.948 -5.089 -13.866 1.00 90.38 135 ASP A N 1
ATOM 1083 C CA . ASP A 1 135 ? 18.102 -5.990 -13.886 1.00 90.38 135 ASP A CA 1
ATOM 1084 C C . ASP A 1 135 ? 17.964 -7.070 -14.955 1.00 90.38 135 ASP A C 1
ATOM 1086 O O . ASP A 1 135 ? 18.907 -7.309 -15.710 1.00 90.38 135 ASP A O 1
ATOM 1090 N N . GLN A 1 136 ? 16.780 -7.664 -15.088 1.00 89.56 136 GLN A N 1
ATOM 1091 C CA . GLN A 1 136 ? 16.505 -8.658 -16.120 1.00 89.56 136 GLN A CA 1
ATOM 1092 C C . GLN A 1 136 ? 16.650 -8.071 -17.532 1.00 89.56 136 GLN A C 1
ATOM 1094 O O . GLN A 1 136 ? 17.275 -8.688 -18.401 1.00 89.56 136 GLN A O 1
ATOM 1099 N N . ARG A 1 137 ? 16.152 -6.851 -17.769 1.00 88.88 137 ARG A N 1
ATOM 1100 C CA . ARG A 1 137 ? 16.324 -6.144 -19.051 1.00 88.88 137 ARG A CA 1
ATOM 1101 C C . ARG A 1 137 ? 17.790 -5.821 -19.334 1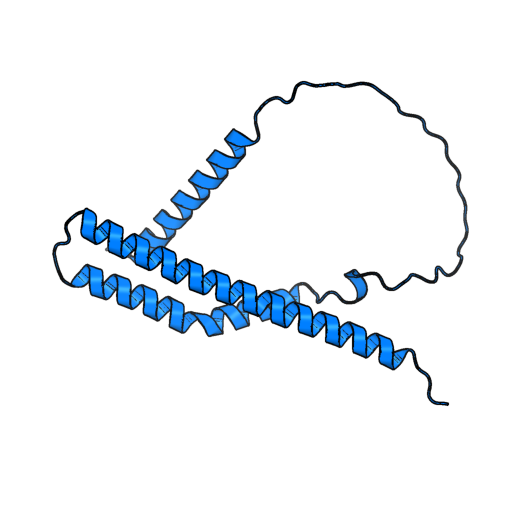.00 88.88 137 ARG A C 1
ATOM 1103 O O . ARG A 1 137 ? 18.256 -6.060 -20.448 1.00 88.88 137 ARG A O 1
ATOM 1110 N N . ARG A 1 138 ? 18.538 -5.362 -18.322 1.00 87.69 138 ARG A N 1
ATOM 1111 C CA . ARG A 1 138 ? 19.991 -5.135 -18.422 1.00 87.69 138 ARG A CA 1
ATOM 1112 C C . ARG A 1 138 ? 20.745 -6.411 -18.801 1.00 87.69 138 ARG A C 1
ATOM 1114 O O . ARG A 1 138 ? 21.565 -6.383 -19.714 1.00 87.69 138 ARG A O 1
ATOM 1121 N N . GLN A 1 139 ? 20.462 -7.530 -18.133 1.00 85.31 139 GLN A N 1
ATOM 1122 C CA . GLN A 1 139 ? 21.116 -8.818 -18.400 1.00 85.31 139 GLN A CA 1
ATOM 1123 C C . GLN A 1 139 ? 20.773 -9.365 -19.791 1.00 85.31 139 GLN A C 1
ATOM 1125 O O . GLN A 1 139 ? 21.651 -9.860 -20.499 1.00 85.31 139 GLN A O 1
ATOM 1130 N N . THR A 1 140 ? 19.515 -9.234 -20.215 1.00 83.50 140 THR A N 1
ATOM 1131 C CA . THR A 1 140 ? 19.076 -9.661 -21.553 1.00 83.50 140 THR A CA 1
ATOM 1132 C C . THR A 1 140 ? 19.788 -8.855 -22.641 1.00 83.50 140 THR A C 1
ATOM 1134 O O . THR A 1 140 ? 20.324 -9.419 -23.589 1.00 83.50 140 THR A O 1
ATOM 1137 N N . ALA A 1 141 ? 19.896 -7.536 -22.477 1.00 80.50 141 ALA A N 1
ATOM 1138 C CA . ALA A 1 141 ? 20.643 -6.704 -23.416 1.00 80.50 141 ALA A CA 1
ATOM 1139 C C . ALA A 1 141 ? 22.150 -7.027 -23.430 1.00 80.50 141 ALA A C 1
ATOM 1141 O O . ALA A 1 141 ? 22.766 -7.068 -24.495 1.00 80.50 141 ALA A O 1
ATOM 1142 N N . ALA A 1 142 ? 22.744 -7.304 -22.264 1.00 75.31 142 ALA A N 1
ATOM 1143 C CA . ALA A 1 142 ? 24.159 -7.661 -22.153 1.00 75.31 142 ALA A CA 1
ATOM 1144 C C . ALA A 1 142 ? 24.488 -9.020 -22.798 1.00 75.31 142 ALA A C 1
ATOM 1146 O O . ALA A 1 142 ? 25.560 -9.185 -23.377 1.00 75.31 142 ALA A O 1
ATOM 1147 N N . THR A 1 143 ? 23.571 -9.988 -22.724 1.00 68.62 143 THR A N 1
ATOM 1148 C CA . THR A 1 143 ? 23.749 -11.327 -23.312 1.00 68.62 143 THR A CA 1
ATOM 1149 C C . THR A 1 143 ? 23.571 -11.335 -24.829 1.00 68.62 143 THR A C 1
ATOM 1151 O O . THR A 1 143 ? 24.323 -12.024 -25.512 1.00 68.62 143 THR A O 1
ATOM 1154 N N . VAL A 1 144 ? 22.672 -10.510 -25.378 1.00 64.00 144 VAL A N 1
ATOM 1155 C CA . VAL A 1 144 ? 22.501 -10.342 -26.837 1.00 64.00 144 VAL A CA 1
ATOM 1156 C C . VAL A 1 144 ? 23.721 -9.681 -27.498 1.00 64.00 144 VAL A C 1
ATOM 1158 O O . VAL A 1 144 ? 23.999 -9.925 -28.669 1.00 64.00 144 VAL A O 1
ATOM 1161 N N . SER A 1 145 ? 24.501 -8.888 -26.756 1.00 59.44 145 SER A N 1
ATOM 1162 C CA . SER A 1 145 ? 25.685 -8.195 -27.286 1.00 59.44 145 SER A CA 1
ATOM 1163 C C . SER A 1 145 ? 26.948 -9.068 -27.396 1.00 59.44 145 SER A C 1
ATOM 1165 O O . SER A 1 145 ? 27.977 -8.574 -27.866 1.00 59.44 145 SER A O 1
ATOM 1167 N N . ARG A 1 146 ? 26.919 -10.336 -26.967 1.00 51.16 146 ARG A N 1
ATOM 1168 C CA . ARG A 1 146 ? 28.067 -11.252 -27.046 1.00 51.16 146 ARG A CA 1
ATOM 1169 C C . ARG A 1 146 ? 27.841 -12.275 -28.170 1.00 51.16 146 ARG A C 1
ATOM 1171 O O . ARG A 1 146 ? 27.096 -13.228 -27.949 1.00 51.16 146 ARG A O 1
ATOM 1178 N N . PRO A 1 147 ? 28.462 -12.123 -29.355 1.00 53.16 147 PRO A N 1
ATOM 1179 C CA . PRO A 1 147 ? 28.378 -13.151 -30.387 1.00 53.16 147 PRO A CA 1
ATOM 1180 C C . PRO A 1 147 ? 29.097 -14.437 -29.928 1.00 53.16 147 PRO A C 1
ATOM 1182 O O . PRO A 1 147 ? 30.060 -14.352 -29.155 1.00 53.16 147 PRO A O 1
ATOM 1185 N N . PRO A 1 148 ? 28.637 -15.627 -30.361 1.00 55.47 148 PRO A N 1
ATOM 1186 C CA . PRO A 1 148 ? 29.379 -16.868 -30.162 1.00 55.47 148 PRO A CA 1
ATOM 1187 C C . PRO A 1 148 ? 30.719 -16.800 -30.909 1.00 55.47 148 PRO A C 1
ATOM 1189 O O . PRO A 1 148 ? 30.786 -16.254 -32.011 1.00 55.47 148 PRO A O 1
ATOM 1192 N N . ALA A 1 149 ? 31.768 -17.310 -30.260 1.00 55.84 149 ALA A N 1
ATOM 1193 C CA . ALA A 1 149 ? 33.111 -17.456 -30.822 1.00 55.84 149 ALA A CA 1
ATOM 1194 C C . ALA A 1 149 ? 33.186 -18.633 -31.801 1.00 55.84 149 ALA A C 1
ATOM 1196 O O . ALA A 1 149 ? 32.437 -19.615 -31.581 1.00 55.84 149 ALA A O 1
#

Mean predicted aligned error: 16.7 Å

Sequence (149 aa):
MTNIKELATEQYQHELNRERDQRRRAATLPSSSDASANANLSGHEQVSSSASSRKPCVADFEPDKEWKAQLKKRIEDALEPMVQYVEERQQAELGKGPFNAEARMRLETEYKQTMNSIKELANGQYLLELNRERDQRRQTAATVSRPPA

Nearest PDB structures (foldseek):
  3lay-assembly1_J  TM=3.835E-01  e=4.571E+00  Salmonella enterica subsp. enterica serovar Typhimurium
  6o35-assembly1_B-2  TM=4.482E-01  e=7.082E+00  synthetic construct

pLDDT: mean 72.2, std 19.4, range [35.47, 93.69]

Foldseek 3Di:
DDDPVVVVVVVVVVVVVVVVVVVVVVVPDDPDDDDDDDDDDDDDDDDDPDPPPPPDDLVNLADDPVVLVVLLVVLCVVCVVVLVVLVVVLVVVVPPDDDDPVVNVVSVVVSVVSVVVSVVVSVVSSVVVRVVSSVVSVVVVVVVPDDDD